Protein AF-A0A920QJA4-F1 (afdb_monomer_lite)

Sequence (76 aa):
MNCVKNMLISAAHHNTKWLDMFTEYPQELTERAEHLLEFVGLYSKRFLISGDLSFGQQKLLEFAMALMNEPKFPSA

Radius of gyration: 12.76 Å; chains: 1; bounding box: 26×38×32 Å

Foldseek 3Di:
DFLLVLLVVLQVVPDDDPVCVPDDPPPVLSVLSLVLCVVLVNNVRRGPDLVPDDPVVVVSSVVSSVVSNPPPDPDD

Secondary structure (DSSP, 8-state):
-BHHHHHHHHHHTTT--GGGGGSPPPHHHHHHHHHHHHHTT-GGGTTSBGGGS-HHHHHHHHHHHHHTT---PPP-

Structure (mmCIF, N/CA/C/O backbone):
data_AF-A0A920QJA4-F1
#
_entry.id   AF-A0A920QJA4-F1
#
loop_
_atom_site.group_PDB
_atom_site.id
_atom_site.type_symbol
_atom_site.label_atom_id
_atom_site.label_alt_id
_atom_site.label_comp_id
_atom_site.label_asym_id
_atom_site.label_entity_id
_atom_site.label_seq_id
_atom_site.pdbx_PDB_ins_code
_atom_site.Cartn_x
_atom_site.Cartn_y
_atom_site.Cartn_z
_atom_site.occupancy
_atom_site.B_iso_or_equiv
_atom_site.auth_seq_id
_atom_site.auth_comp_id
_atom_site.auth_asym_id
_atom_site.auth_atom_id
_atom_site.pdbx_PDB_model_num
ATOM 1 N N . MET A 1 1 ? 6.782 -8.402 7.183 1.00 81.25 1 MET A N 1
ATOM 2 C CA . MET A 1 1 ? 5.488 -7.691 7.081 1.00 81.25 1 MET A CA 1
ATOM 3 C C . MET A 1 1 ? 5.111 -7.571 5.612 1.00 81.25 1 MET A C 1
ATOM 5 O O . MET A 1 1 ? 5.993 -7.259 4.821 1.00 81.25 1 MET A O 1
ATOM 9 N N . ASN A 1 2 ? 3.869 -7.887 5.225 1.00 94.00 2 ASN A N 1
ATOM 10 C CA . ASN A 1 2 ? 3.411 -7.701 3.838 1.00 94.00 2 ASN A CA 1
ATOM 11 C C . ASN A 1 2 ? 2.893 -6.271 3.616 1.00 94.00 2 ASN A C 1
ATOM 13 O O . ASN A 1 2 ? 2.780 -5.505 4.575 1.00 94.00 2 ASN A O 1
ATOM 17 N N . CYS A 1 3 ? 2.610 -5.892 2.372 1.00 95.44 3 CYS A N 1
ATOM 18 C CA . CYS A 1 3 ? 2.230 -4.517 2.040 1.00 95.44 3 CYS A CA 1
ATOM 19 C C . CYS A 1 3 ? 0.968 -4.049 2.791 1.00 95.44 3 CYS A C 1
ATOM 21 O O . CYS A 1 3 ? 1.020 -2.994 3.412 1.00 95.44 3 CYS A O 1
ATOM 23 N N . VAL A 1 4 ? -0.112 -4.845 2.843 1.00 94.25 4 VAL A N 1
ATOM 24 C CA . VAL A 1 4 ? -1.334 -4.484 3.603 1.00 94.25 4 VAL A CA 1
ATOM 25 C C . VAL A 1 4 ? -1.024 -4.239 5.075 1.00 94.25 4 VAL A C 1
ATOM 27 O O . VAL A 1 4 ? -1.400 -3.213 5.633 1.00 94.25 4 VAL A O 1
ATOM 30 N N . LYS A 1 5 ? -0.285 -5.145 5.722 1.00 91.81 5 LYS A N 1
ATOM 31 C CA . LYS A 1 5 ? 0.027 -4.973 7.140 1.00 91.81 5 LYS A CA 1
ATOM 32 C C . LYS A 1 5 ? 0.936 -3.755 7.385 1.00 91.81 5 LYS A C 1
ATOM 34 O O . LYS A 1 5 ? 0.803 -3.122 8.424 1.00 91.81 5 LYS A O 1
ATOM 39 N N . ASN A 1 6 ? 1.843 -3.409 6.459 1.00 92.19 6 ASN A N 1
ATOM 40 C CA . ASN A 1 6 ? 2.638 -2.174 6.564 1.00 92.19 6 ASN A CA 1
ATOM 41 C C . ASN A 1 6 ? 1.723 -0.937 6.568 1.00 92.19 6 ASN A C 1
ATOM 43 O O . ASN A 1 6 ? 1.880 -0.072 7.423 1.00 92.19 6 ASN A O 1
ATOM 47 N N . MET A 1 7 ? 0.728 -0.901 5.678 1.00 93.06 7 MET A N 1
ATOM 48 C CA . MET A 1 7 ? -0.262 0.181 5.602 1.00 93.06 7 MET A CA 1
ATOM 49 C C . MET A 1 7 ? -1.068 0.319 6.902 1.00 93.06 7 MET A C 1
ATOM 51 O O . MET A 1 7 ? -1.237 1.423 7.417 1.00 93.06 7 MET A O 1
ATOM 55 N N . LEU A 1 8 ? -1.527 -0.802 7.464 1.00 90.44 8 LEU A N 1
ATOM 56 C CA . LEU A 1 8 ? -2.314 -0.828 8.702 1.00 90.44 8 LEU A CA 1
ATOM 57 C C . LEU A 1 8 ? -1.509 -0.377 9.930 1.00 90.44 8 LEU A C 1
ATOM 59 O O . LEU A 1 8 ? -2.022 0.375 10.760 1.00 90.44 8 LEU A O 1
ATOM 63 N N . ILE A 1 9 ? -0.233 -0.771 10.031 1.00 86.81 9 ILE A N 1
ATOM 64 C CA . ILE A 1 9 ? 0.658 -0.268 11.089 1.00 86.81 9 ILE A CA 1
ATOM 65 C C . ILE A 1 9 ? 0.848 1.245 10.962 1.00 86.81 9 ILE A C 1
ATOM 67 O O . ILE A 1 9 ? 0.796 1.949 11.970 1.00 86.81 9 ILE A O 1
ATOM 71 N N . SER A 1 10 ? 1.026 1.761 9.743 1.00 84.94 10 SER A N 1
ATOM 72 C CA . SER A 1 10 ? 1.192 3.200 9.526 1.00 84.94 10 SER A CA 1
ATOM 73 C C . SER A 1 10 ? 0.008 4.022 10.017 1.00 84.94 10 SER A C 1
ATOM 75 O O . SER A 1 10 ? 0.250 5.097 10.553 1.00 84.94 10 SER A O 1
ATOM 77 N N . ALA A 1 11 ? -1.219 3.507 9.900 1.00 79.44 11 ALA A N 1
ATOM 78 C CA . ALA A 1 11 ? -2.430 4.165 10.393 1.00 79.44 11 ALA A CA 1
ATOM 79 C C . ALA A 1 11 ? -2.548 4.173 11.932 1.00 79.44 11 ALA A C 1
ATOM 81 O O . ALA A 1 11 ? -3.103 5.103 12.514 1.00 79.44 11 ALA A O 1
ATOM 82 N N . ALA A 1 12 ? -2.022 3.149 12.615 1.00 66.56 12 ALA A N 1
ATOM 83 C CA . ALA A 1 12 ? -2.162 2.992 14.067 1.00 66.56 12 ALA A CA 1
ATOM 84 C C . ALA A 1 12 ? -1.236 3.914 14.889 1.00 66.56 12 ALA A C 1
ATOM 86 O O . ALA A 1 12 ? -1.526 4.217 16.047 1.00 66.56 12 ALA A O 1
ATOM 87 N N . HIS A 1 13 ? -0.137 4.398 14.300 1.00 60.41 13 HIS A N 1
ATOM 88 C CA . HIS A 1 13 ? 0.867 5.216 14.993 1.00 60.41 13 HIS A CA 1
ATOM 89 C C . HIS A 1 13 ? 0.357 6.578 15.500 1.00 60.41 13 HIS A C 1
ATOM 91 O O . HIS A 1 13 ? 1.068 7.236 16.260 1.00 60.41 13 HIS A O 1
ATOM 97 N N . HIS A 1 14 ? -0.857 6.998 15.129 1.00 54.81 14 HIS A N 1
ATOM 98 C CA . HIS A 1 14 ? -1.384 8.314 15.479 1.00 54.81 14 HIS A CA 1
ATOM 99 C C . HIS A 1 14 ? -2.371 8.344 16.661 1.00 54.81 14 HIS A C 1
ATOM 101 O O . HIS A 1 14 ? -2.715 9.457 17.068 1.00 54.81 14 HIS A O 1
ATOM 107 N N . ASN A 1 15 ? -2.840 7.205 17.221 1.00 50.50 15 ASN A N 1
ATOM 108 C CA . ASN A 1 15 ? -3.863 7.293 18.283 1.00 50.50 15 ASN A CA 1
ATOM 109 C C . ASN A 1 15 ? -4.075 6.149 19.310 1.00 50.50 15 ASN A C 1
ATOM 111 O O . ASN A 1 15 ? -5.010 6.287 20.098 1.00 50.50 15 ASN A O 1
ATOM 115 N N . THR A 1 16 ? -3.290 5.061 19.398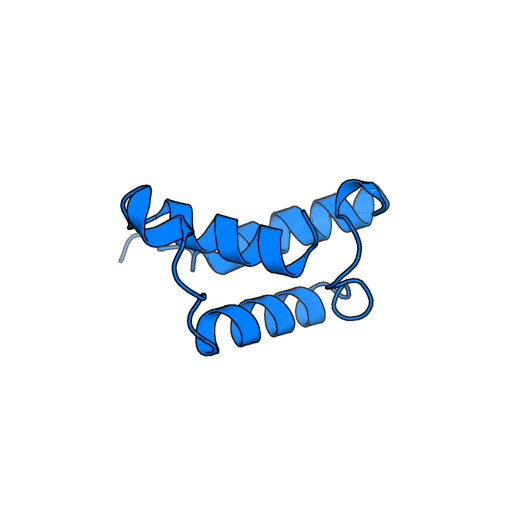 1.00 47.59 16 THR A N 1
ATOM 116 C CA . THR A 1 16 ? -3.679 3.981 20.348 1.00 47.59 16 THR A CA 1
ATOM 117 C C . THR A 1 16 ? -2.553 3.188 21.015 1.00 47.59 16 THR A C 1
ATOM 119 O O . THR A 1 16 ? -1.423 3.101 20.535 1.00 47.59 16 THR A O 1
ATOM 122 N N . LYS A 1 17 ? -2.873 2.670 22.212 1.00 55.50 17 LYS A N 1
ATOM 123 C CA . LYS A 1 17 ? -1.966 1.996 23.151 1.00 55.50 17 LYS A CA 1
ATOM 124 C C . LYS A 1 17 ? -1.495 0.664 22.562 1.00 55.50 17 LYS A C 1
ATOM 126 O O . LYS A 1 17 ? -2.223 -0.000 21.841 1.00 55.50 17 LYS A O 1
ATOM 1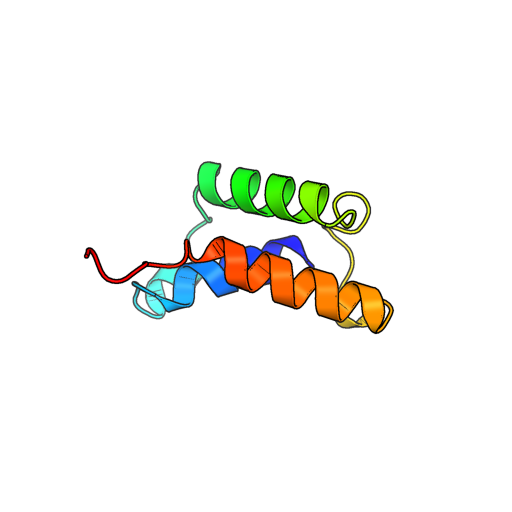31 N N . TRP A 1 18 ? -0.306 0.218 22.966 1.00 52.28 18 TRP A N 1
ATOM 132 C CA . TRP A 1 18 ? 0.319 -1.053 22.556 1.00 52.28 18 TRP A CA 1
ATOM 133 C C . TRP A 1 18 ? -0.587 -2.305 22.687 1.00 52.28 18 TRP A C 1
ATOM 135 O O . TRP A 1 18 ? -0.359 -3.299 22.007 1.00 52.28 18 TRP A O 1
ATOM 145 N N . LEU A 1 19 ? -1.639 -2.244 23.518 1.00 53.50 19 LEU A N 1
ATOM 146 C CA . LEU A 1 19 ? -2.654 -3.293 23.700 1.00 53.50 19 LEU A CA 1
ATOM 147 C C . LEU A 1 19 ? -3.637 -3.436 22.517 1.00 53.50 19 LEU A C 1
ATOM 149 O O . LEU A 1 19 ? -4.126 -4.537 22.288 1.00 53.50 19 LEU A O 1
ATOM 153 N N . ASP A 1 20 ? -3.873 -2.380 21.732 1.00 57.34 20 ASP A N 1
ATOM 154 C CA . ASP A 1 20 ? -4.770 -2.393 20.559 1.00 57.34 20 ASP A CA 1
ATOM 155 C C . ASP A 1 20 ? -4.096 -2.972 19.301 1.00 57.34 20 ASP A C 1
ATOM 157 O O . ASP A 1 20 ? -4.706 -3.087 18.246 1.00 57.34 20 ASP A O 1
ATOM 161 N N . MET A 1 21 ? -2.822 -3.366 19.395 1.00 53.06 21 MET A N 1
ATOM 162 C CA . MET A 1 21 ? -2.095 -4.028 18.304 1.00 53.06 21 MET A CA 1
ATOM 163 C C . MET A 1 21 ? -2.510 -5.503 18.114 1.00 53.06 21 MET A C 1
ATOM 165 O O . MET A 1 21 ? -2.117 -6.120 17.124 1.00 53.06 21 MET A O 1
ATOM 169 N N . PHE A 1 22 ? -3.274 -6.070 19.061 1.00 54.47 22 PHE A N 1
ATOM 170 C CA . PHE A 1 22 ? -3.765 -7.458 19.047 1.00 54.47 22 PHE A CA 1
ATOM 171 C C . PHE A 1 22 ? -5.239 -7.596 18.631 1.00 54.47 22 PHE A C 1
ATOM 173 O O . PHE A 1 22 ? -5.734 -8.721 18.544 1.00 54.47 22 PHE A O 1
ATOM 180 N N . THR A 1 23 ? -5.947 -6.493 18.375 1.00 61.62 23 THR A N 1
ATOM 181 C CA . THR A 1 23 ? -7.308 -6.520 17.829 1.00 61.62 23 THR A CA 1
ATOM 182 C C . THR A 1 23 ? -7.273 -6.565 16.304 1.00 61.62 23 THR A C 1
ATOM 184 O O . THR A 1 23 ? -6.372 -6.036 15.654 1.00 61.62 23 THR A O 1
ATOM 187 N N . GLU A 1 24 ? -8.245 -7.259 15.717 1.00 64.31 24 GLU A N 1
ATOM 188 C CA . GLU A 1 24 ? -8.420 -7.304 14.268 1.00 64.31 24 GLU A CA 1
ATOM 189 C C . GLU A 1 24 ? -8.696 -5.881 13.755 1.00 64.31 24 GLU A C 1
ATOM 191 O O . GLU A 1 24 ? -9.548 -5.173 14.299 1.00 64.31 24 GLU A O 1
ATOM 196 N N . TYR A 1 25 ? -7.931 -5.424 12.757 1.00 68.12 25 TYR A N 1
ATOM 197 C CA . TYR A 1 25 ? -8.113 -4.084 12.200 1.00 68.12 25 TYR A CA 1
ATOM 198 C C . TYR A 1 25 ? -9.530 -3.953 11.618 1.00 68.12 25 TYR A C 1
ATOM 200 O O . TYR A 1 25 ? -9.976 -4.877 10.933 1.00 68.12 25 TYR A O 1
ATOM 208 N N . PRO A 1 26 ? -10.227 -2.817 11.823 1.00 79.88 26 PRO A N 1
ATOM 209 C CA . PRO A 1 26 ? -11.510 -2.559 11.181 1.00 79.88 26 PRO A CA 1
ATOM 210 C C . PRO A 1 26 ? -11.455 -2.846 9.677 1.00 79.88 26 PRO A C 1
ATOM 212 O O . PRO A 1 26 ? -10.497 -2.455 9.002 1.00 79.88 26 PRO A O 1
ATOM 215 N N . GLN A 1 27 ? -12.492 -3.498 9.145 1.00 83.25 27 GLN A N 1
ATOM 216 C CA . GLN A 1 27 ? -12.588 -3.832 7.720 1.00 83.25 27 GLN A CA 1
ATOM 217 C C . GLN A 1 27 ? -12.382 -2.592 6.830 1.00 83.25 27 GLN A C 1
ATOM 219 O O . GLN A 1 27 ? -11.628 -2.651 5.863 1.00 83.25 27 GLN A O 1
ATOM 224 N N . GLU A 1 28 ? -12.930 -1.446 7.235 1.00 85.06 28 GLU A N 1
ATOM 225 C CA . GLU A 1 28 ? -12.778 -0.154 6.554 1.00 85.06 28 GLU A CA 1
ATOM 226 C C . GLU A 1 28 ? -11.306 0.293 6.406 1.00 85.06 28 GLU A C 1
ATOM 228 O O . GLU A 1 28 ? -10.904 0.792 5.355 1.00 85.06 28 GLU A O 1
ATOM 233 N N . LEU A 1 29 ? -10.454 0.063 7.417 1.00 87.06 29 LEU A N 1
ATOM 234 C CA . LEU A 1 29 ? -9.021 0.388 7.323 1.00 87.06 29 LEU A CA 1
ATOM 235 C C . LEU A 1 29 ? -8.292 -0.535 6.346 1.00 87.06 29 LEU A C 1
ATOM 237 O O . LEU A 1 29 ? -7.360 -0.106 5.662 1.00 87.06 29 LEU A O 1
ATOM 241 N N . THR A 1 30 ? -8.711 -1.798 6.284 1.00 91.19 30 THR A N 1
ATOM 242 C CA . THR A 1 30 ? -8.144 -2.779 5.355 1.00 91.19 30 THR A CA 1
ATOM 243 C C . THR A 1 30 ? -8.534 -2.445 3.919 1.00 91.19 30 THR A C 1
ATOM 245 O O . THR A 1 30 ? -7.668 -2.416 3.047 1.00 91.19 30 THR A O 1
ATOM 248 N N . GLU A 1 31 ? -9.799 -2.100 3.681 1.00 93.06 31 GLU A N 1
ATOM 249 C CA . GLU A 1 31 ? -10.292 -1.639 2.378 1.00 93.06 31 GLU A CA 1
ATOM 250 C C . GLU A 1 31 ? -9.567 -0.366 1.923 1.00 93.06 31 GLU A C 1
ATOM 252 O O . GLU A 1 31 ? -9.098 -0.284 0.786 1.00 93.06 31 GLU A O 1
ATOM 257 N N . ARG A 1 32 ? -9.364 0.600 2.829 1.00 92.69 32 ARG A N 1
ATOM 258 C CA . ARG A 1 32 ? -8.573 1.804 2.542 1.00 92.69 32 ARG A CA 1
ATOM 259 C C . ARG A 1 32 ? -7.129 1.474 2.162 1.00 92.69 32 ARG A C 1
ATOM 261 O O . ARG A 1 32 ? -6.601 2.045 1.205 1.00 92.69 32 ARG A O 1
ATOM 268 N N . ALA A 1 33 ? -6.483 0.571 2.900 1.00 94.81 33 ALA A N 1
ATOM 269 C CA . ALA A 1 33 ? -5.124 0.131 2.600 1.00 94.81 33 ALA A CA 1
ATOM 270 C C . ALA A 1 33 ? -5.038 -0.518 1.214 1.00 94.81 33 ALA A C 1
ATOM 272 O O . ALA A 1 33 ? -4.122 -0.216 0.449 1.00 94.81 33 ALA A O 1
ATOM 273 N N . GLU A 1 34 ? -5.999 -1.376 0.874 1.00 96.06 34 GLU A N 1
ATOM 274 C CA . GLU A 1 34 ? -6.083 -2.004 -0.441 1.00 96.06 34 GLU A CA 1
ATOM 275 C C . GLU A 1 34 ? -6.289 -0.979 -1.565 1.00 96.06 34 GLU A C 1
ATOM 277 O O . GLU A 1 34 ? -5.563 -1.028 -2.558 1.00 96.06 34 GLU A O 1
ATOM 282 N N . HIS A 1 35 ? -7.180 -0.003 -1.383 1.00 96.56 35 HIS A N 1
ATOM 283 C CA . HIS A 1 35 ? -7.427 1.057 -2.363 1.00 96.56 35 HIS A CA 1
ATOM 284 C C . HIS A 1 35 ? -6.198 1.957 -2.583 1.00 96.56 35 HIS A C 1
ATOM 286 O O . HIS A 1 35 ? -5.854 2.300 -3.712 1.00 96.56 35 HIS A O 1
ATOM 292 N N . LEU A 1 36 ? -5.470 2.311 -1.519 1.00 96.62 36 LEU A N 1
ATOM 293 C CA . LEU A 1 36 ? -4.225 3.077 -1.651 1.00 96.62 36 LEU A CA 1
ATOM 294 C C . LEU A 1 36 ? -3.117 2.270 -2.336 1.00 96.62 36 LEU A C 1
ATOM 296 O O . LEU A 1 36 ? -2.355 2.829 -3.124 1.00 96.62 36 LEU A O 1
ATOM 300 N N . LEU A 1 37 ? -3.039 0.960 -2.081 1.00 97.69 37 LEU A N 1
ATOM 301 C CA . LEU A 1 37 ? -2.136 0.072 -2.814 1.00 97.69 37 LEU A CA 1
ATOM 302 C C . LEU A 1 37 ? -2.530 -0.041 -4.289 1.00 97.69 37 LEU A C 1
ATOM 304 O O . LEU A 1 37 ? -1.646 -0.128 -5.136 1.00 97.69 37 LEU A O 1
ATOM 308 N N . GLU A 1 38 ? -3.817 -0.024 -4.621 1.00 98.06 38 GLU A N 1
ATOM 309 C CA . GLU A 1 38 ? -4.293 0.049 -6.004 1.00 98.06 38 GLU A CA 1
ATOM 310 C C . GLU A 1 38 ? -3.893 1.362 -6.678 1.00 98.06 38 GLU A C 1
ATOM 312 O O . GLU A 1 38 ? -3.294 1.328 -7.753 1.00 98.06 38 GLU A O 1
ATOM 317 N N . PHE A 1 39 ? -4.099 2.496 -6.005 1.00 97.00 39 PHE A N 1
ATOM 318 C CA . PHE A 1 39 ? -3.725 3.824 -6.494 1.00 97.00 39 PHE A CA 1
ATOM 319 C C . PHE A 1 39 ? -2.241 3.931 -6.881 1.00 97.00 39 PHE A C 1
ATOM 321 O O . PHE A 1 39 ? -1.909 4.521 -7.908 1.00 97.00 39 PHE A O 1
ATOM 328 N N . VAL A 1 40 ? -1.339 3.323 -6.104 1.00 97.00 40 VAL A N 1
ATOM 329 C CA . VAL A 1 40 ? 0.104 3.307 -6.412 1.00 97.00 40 VAL A CA 1
ATOM 330 C C . VAL A 1 40 ? 0.545 2.117 -7.281 1.00 97.00 40 VAL A C 1
ATOM 332 O O . VAL A 1 40 ? 1.740 1.922 -7.501 1.00 97.00 40 VAL A O 1
ATOM 335 N N . GLY A 1 41 ? -0.386 1.292 -7.773 1.00 97.62 41 GLY A N 1
ATOM 336 C CA . GLY A 1 41 ? -0.096 0.158 -8.661 1.00 97.62 41 GLY A CA 1
ATOM 337 C C . GLY A 1 41 ? 0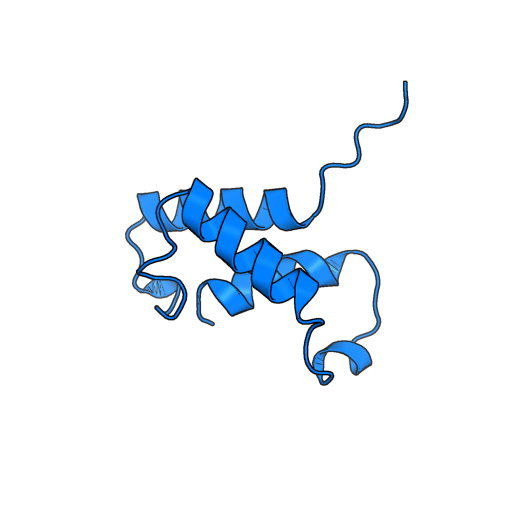.506 -1.080 -7.976 1.00 97.62 41 GLY A C 1
ATOM 338 O O . GLY A 1 41 ? 1.148 -1.910 -8.625 1.00 97.62 41 GLY A O 1
ATOM 339 N N . LEU A 1 42 ? 0.317 -1.229 -6.664 1.00 98.12 42 LEU A N 1
ATOM 340 C CA . LEU A 1 42 ? 0.826 -2.329 -5.835 1.00 98.12 42 LEU A CA 1
ATOM 341 C C . LEU A 1 42 ? -0.246 -3.338 -5.384 1.00 98.12 42 LEU A C 1
ATOM 343 O O . LEU A 1 42 ? 0.102 -4.309 -4.713 1.00 98.12 42 LEU A O 1
ATOM 347 N N . TYR A 1 43 ? -1.518 -3.188 -5.773 1.00 97.81 43 TYR A N 1
ATOM 348 C CA . TYR A 1 43 ? -2.609 -4.085 -5.344 1.00 97.81 43 TYR A CA 1
ATOM 349 C C . T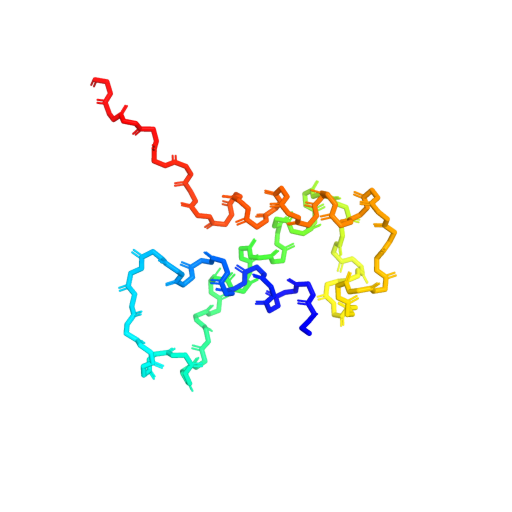YR A 1 43 ? -2.336 -5.577 -5.606 1.00 97.81 43 TYR A C 1
ATOM 351 O O . TYR A 1 43 ? -2.567 -6.434 -4.749 1.00 97.81 43 TYR A O 1
ATOM 359 N N . SER A 1 44 ? -1.772 -5.912 -6.769 1.00 97.38 44 SER A N 1
ATOM 360 C CA . SER A 1 44 ? -1.399 -7.296 -7.111 1.00 97.38 44 SER A CA 1
ATOM 361 C C . SER A 1 44 ? -0.298 -7.872 -6.211 1.00 97.38 44 SER A C 1
ATOM 363 O O . SER A 1 44 ? -0.154 -9.087 -6.115 1.00 97.38 44 SER A O 1
ATOM 365 N N . LYS A 1 45 ? 0.455 -7.012 -5.516 1.00 97.12 45 LYS A N 1
ATOM 366 C CA . LYS A 1 45 ? 1.531 -7.357 -4.576 1.00 97.12 45 LYS A CA 1
ATOM 367 C C . LYS A 1 45 ? 1.139 -7.120 -3.116 1.00 97.12 45 LYS A C 1
ATOM 369 O O . LYS A 1 45 ? 1.998 -7.177 -2.242 1.00 97.12 45 LYS A O 1
ATOM 374 N N . ARG A 1 46 ? -0.141 -6.884 -2.812 1.00 97.12 46 ARG A N 1
ATOM 375 C CA . ARG A 1 46 ? -0.597 -6.495 -1.465 1.00 97.12 46 ARG A CA 1
ATOM 376 C C . ARG A 1 46 ? -0.232 -7.502 -0.360 1.00 97.12 46 ARG A C 1
ATOM 378 O O . ARG A 1 46 ? 0.024 -7.114 0.780 1.00 97.12 46 ARG A O 1
ATOM 385 N N . PHE A 1 47 ? -0.099 -8.781 -0.717 1.00 96.69 47 PHE A N 1
ATOM 386 C CA . PHE A 1 47 ? 0.333 -9.851 0.189 1.00 96.69 47 PHE A CA 1
ATOM 387 C C . PHE A 1 47 ? 1.823 -10.212 0.092 1.00 96.69 47 PHE A C 1
ATOM 389 O O . PHE A 1 47 ? 2.292 -11.022 0.890 1.00 96.69 47 PHE A O 1
ATOM 396 N N . LEU A 1 48 ? 2.573 -9.591 -0.823 1.00 97.00 48 LEU A N 1
ATOM 397 C CA . LEU A 1 48 ? 4.019 -9.765 -0.938 1.00 97.00 48 LEU A CA 1
ATOM 398 C C . LEU A 1 48 ? 4.724 -9.140 0.272 1.00 97.00 48 LEU A C 1
ATOM 400 O O . LEU A 1 48 ? 4.298 -8.098 0.786 1.00 97.00 48 LEU A O 1
ATOM 404 N N . ILE A 1 49 ? 5.808 -9.772 0.719 1.00 96.56 49 ILE A N 1
ATOM 405 C CA . ILE A 1 49 ? 6.687 -9.219 1.748 1.00 96.56 49 ILE A CA 1
ATOM 406 C C . ILE A 1 49 ? 7.344 -7.949 1.200 1.00 96.56 49 ILE A C 1
ATOM 408 O O . ILE A 1 49 ? 7.894 -7.949 0.104 1.00 96.56 49 ILE A O 1
ATOM 412 N N . SER A 1 50 ? 7.292 -6.850 1.958 1.00 91.75 50 SER A N 1
ATOM 413 C CA . SER A 1 50 ? 7.756 -5.541 1.472 1.00 91.75 50 SER A CA 1
ATOM 414 C C . SER A 1 50 ? 9.248 -5.504 1.116 1.00 91.75 50 SER A C 1
ATOM 416 O O . SER A 1 50 ? 9.646 -4.702 0.277 1.00 91.75 50 SER A O 1
ATOM 418 N N . GLY A 1 51 ? 10.061 -6.387 1.707 1.00 93.44 51 GLY A N 1
ATOM 419 C CA . GLY A 1 51 ? 11.482 -6.547 1.375 1.00 93.44 51 GLY A CA 1
ATOM 420 C C . GLY A 1 51 ? 11.749 -7.115 -0.025 1.00 93.44 51 GLY A C 1
ATOM 421 O O . GLY A 1 51 ? 12.825 -6.881 -0.561 1.00 93.44 51 GLY A O 1
ATOM 422 N N . ASP A 1 52 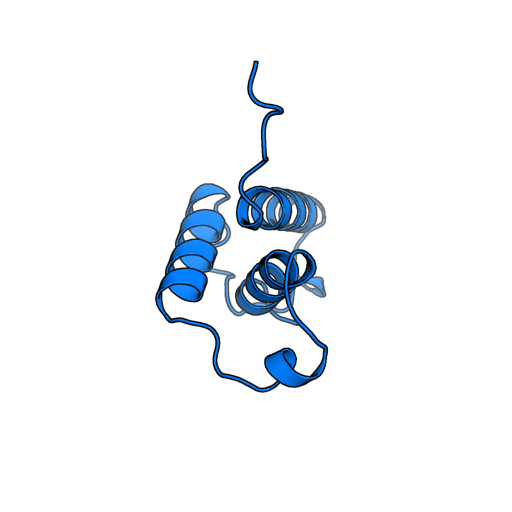? 10.766 -7.784 -0.635 1.00 96.81 52 ASP A N 1
ATOM 423 C CA . ASP A 1 52 ? 10.884 -8.371 -1.980 1.00 96.81 52 ASP A CA 1
ATOM 424 C C . ASP A 1 52 ? 10.474 -7.385 -3.090 1.00 96.81 52 ASP A C 1
ATOM 426 O O . ASP A 1 52 ? 10.562 -7.688 -4.281 1.00 96.81 52 ASP A O 1
ATOM 430 N N . LEU A 1 53 ? 9.994 -6.194 -2.716 1.00 97.12 53 LEU A N 1
ATOM 431 C CA . LEU A 1 53 ? 9.691 -5.122 -3.658 1.00 97.12 53 LEU A CA 1
ATOM 432 C C . LEU A 1 53 ? 10.980 -4.532 -4.232 1.00 97.12 53 LEU A C 1
ATOM 434 O O . LEU A 1 53 ? 11.977 -4.369 -3.525 1.00 97.12 53 LEU A O 1
ATOM 438 N N . SER A 1 54 ? 10.938 -4.111 -5.498 1.00 97.88 54 SER A N 1
ATOM 439 C CA . SER A 1 54 ? 12.019 -3.298 -6.059 1.00 97.88 54 SER A CA 1
ATOM 440 C C . SER A 1 54 ? 12.121 -1.955 -5.329 1.00 97.88 54 SER A C 1
ATOM 442 O O . SER A 1 54 ? 11.140 -1.474 -4.766 1.00 97.88 54 SER A O 1
ATOM 444 N N . PHE A 1 55 ? 13.279 -1.294 -5.384 1.00 96.75 55 PHE A N 1
ATOM 445 C CA . PHE A 1 55 ? 13.470 -0.001 -4.713 1.00 96.75 55 PHE A CA 1
ATOM 446 C C . PHE A 1 55 ? 12.392 1.040 -5.079 1.00 96.75 55 PHE A C 1
ATOM 448 O O . PHE A 1 55 ? 11.848 1.710 -4.205 1.00 96.75 55 PHE A O 1
ATOM 455 N N . GLY A 1 56 ? 12.011 1.131 -6.360 1.00 97.81 56 GLY A N 1
ATOM 456 C CA . GLY A 1 56 ? 10.931 2.025 -6.794 1.00 97.81 56 GLY A CA 1
ATOM 457 C C . GLY A 1 56 ? 9.572 1.658 -6.187 1.00 97.81 56 GLY A C 1
ATOM 458 O O . GLY A 1 56 ? 8.828 2.531 -5.752 1.00 97.81 56 GLY A O 1
ATOM 459 N N . GLN A 1 57 ? 9.267 0.365 -6.082 1.00 98.06 57 GLN A N 1
ATOM 460 C CA . GLN A 1 57 ? 8.043 -0.115 -5.438 1.00 98.06 57 GLN A CA 1
ATOM 461 C C . GLN A 1 57 ? 8.056 0.115 -3.921 1.00 98.06 57 GLN A C 1
ATOM 463 O O . GLN A 1 57 ? 7.013 0.424 -3.354 1.00 98.06 57 GLN A O 1
ATOM 468 N N . GLN A 1 58 ? 9.218 0.029 -3.268 1.00 97.81 58 GLN A N 1
ATOM 469 C CA . GLN A 1 58 ? 9.364 0.392 -1.856 1.00 97.81 58 GLN A CA 1
ATOM 470 C C . GLN A 1 58 ? 9.044 1.876 -1.636 1.00 97.81 58 GLN A C 1
ATOM 472 O O . GLN A 1 58 ? 8.305 2.202 -0.712 1.00 97.81 58 GLN A O 1
ATOM 477 N N . LYS A 1 59 ? 9.493 2.772 -2.528 1.00 97.19 59 LYS A N 1
ATOM 478 C CA . LYS A 1 59 ? 9.134 4.202 -2.469 1.00 97.19 59 LYS A CA 1
ATOM 479 C C . LYS A 1 59 ? 7.649 4.469 -2.692 1.00 97.19 59 LYS A C 1
ATOM 481 O O . LYS A 1 59 ? 7.080 5.321 -2.015 1.00 97.19 59 LYS A O 1
ATOM 486 N N . LEU A 1 60 ? 7.004 3.714 -3.577 1.00 97.81 60 LEU A N 1
ATOM 487 C CA . LEU A 1 60 ? 5.550 3.778 -3.752 1.00 97.81 60 LEU A CA 1
ATOM 488 C C . LEU A 1 60 ? 4.793 3.278 -2.513 1.00 97.81 60 LEU A C 1
ATOM 490 O O . LEU A 1 60 ? 3.795 3.883 -2.130 1.00 97.81 60 LEU A O 1
ATOM 494 N N . LEU A 1 61 ? 5.280 2.218 -1.860 1.00 96.81 61 LEU A N 1
ATOM 495 C CA . LEU A 1 61 ? 4.710 1.724 -0.607 1.00 96.81 61 LEU A CA 1
ATOM 496 C C . LEU A 1 61 ? 4.869 2.750 0.526 1.00 96.81 61 LEU A C 1
ATOM 498 O O . LEU A 1 61 ? 3.890 3.033 1.207 1.00 96.81 61 LEU A O 1
ATOM 502 N N . GLU A 1 62 ? 6.053 3.349 0.697 1.00 94.56 62 GLU A N 1
ATOM 503 C CA . GLU A 1 62 ? 6.287 4.433 1.669 1.00 94.56 62 GLU A CA 1
ATOM 504 C C . GLU A 1 62 ? 5.334 5.618 1.435 1.00 94.56 62 GLU A C 1
ATOM 506 O O . GLU A 1 62 ? 4.759 6.161 2.380 1.00 94.56 62 GLU A O 1
ATOM 511 N N . PHE A 1 63 ? 5.121 5.997 0.171 1.00 94.88 63 PHE A N 1
ATOM 512 C CA . PHE A 1 63 ? 4.178 7.052 -0.196 1.00 94.88 63 PHE A CA 1
ATOM 513 C C . PHE A 1 63 ? 2.729 6.681 0.158 1.00 94.88 63 PHE A C 1
ATOM 515 O O . PHE A 1 63 ? 2.032 7.469 0.796 1.00 94.88 63 PHE A O 1
ATOM 522 N N . ALA A 1 64 ? 2.285 5.467 -0.177 1.00 94.69 64 ALA A N 1
ATOM 523 C CA . ALA A 1 64 ? 0.954 4.980 0.186 1.00 94.69 64 ALA A CA 1
ATOM 524 C C . ALA A 1 64 ? 0.760 4.921 1.716 1.00 94.69 64 ALA A C 1
ATOM 526 O O . ALA A 1 64 ? -0.284 5.328 2.226 1.00 94.69 64 ALA A O 1
ATOM 527 N N . MET A 1 65 ? 1.787 4.495 2.458 1.00 93.12 65 MET A N 1
ATOM 528 C CA . MET A 1 65 ? 1.803 4.479 3.925 1.00 93.12 65 MET A CA 1
ATOM 529 C C . MET A 1 65 ? 1.659 5.885 4.524 1.00 93.12 65 MET A C 1
ATOM 531 O O . MET A 1 65 ? 0.994 6.046 5.545 1.00 93.12 65 MET A O 1
ATOM 535 N N . ALA A 1 66 ? 2.221 6.919 3.892 1.00 91.06 66 ALA A N 1
ATOM 536 C CA . ALA A 1 66 ? 2.009 8.305 4.313 1.00 91.06 66 ALA A CA 1
ATOM 537 C C . ALA A 1 66 ? 0.559 8.777 4.072 1.00 91.06 66 ALA A C 1
ATOM 539 O O . ALA A 1 66 ? 0.001 9.489 4.906 1.00 91.06 66 ALA A O 1
ATOM 540 N N . LEU A 1 67 ? -0.082 8.339 2.980 1.00 90.50 67 LEU A N 1
ATOM 541 C CA . LEU A 1 67 ? -1.484 8.663 2.661 1.00 90.50 67 LEU A CA 1
ATOM 542 C C . LEU A 1 67 ? -2.506 7.948 3.563 1.00 90.50 67 LEU A C 1
ATOM 544 O O . LEU A 1 67 ? -3.629 8.437 3.734 1.00 90.50 67 LEU A O 1
ATOM 548 N N . MET A 1 68 ? -2.129 6.817 4.173 1.00 87.81 68 MET A N 1
ATOM 549 C CA . MET A 1 68 ? -2.962 6.143 5.181 1.00 87.81 68 MET A CA 1
ATOM 550 C C . MET A 1 68 ? -3.304 7.060 6.357 1.00 87.81 68 MET A C 1
ATOM 552 O O . MET A 1 68 ? -4.369 6.907 6.943 1.00 87.81 68 MET A O 1
ATOM 556 N N . ASN A 1 69 ? -2.434 8.022 6.671 1.00 73.81 69 ASN A N 1
ATOM 557 C CA . ASN A 1 69 ? -2.552 8.878 7.846 1.00 73.81 69 ASN A CA 1
ATOM 558 C C . ASN A 1 69 ? -3.385 10.150 7.652 1.00 73.81 69 ASN A C 1
ATOM 560 O O . ASN A 1 69 ? -3.356 10.969 8.561 1.00 73.81 69 ASN A O 1
ATOM 564 N N . GLU A 1 70 ? -4.090 10.316 6.519 1.00 67.06 70 GLU A N 1
ATOM 565 C CA . GLU A 1 70 ? -4.835 11.536 6.135 1.00 67.06 70 GLU A CA 1
ATOM 566 C C . GLU A 1 70 ? -4.090 12.820 6.527 1.00 67.06 70 GLU A C 1
ATOM 568 O O . GLU A 1 70 ? -4.258 13.292 7.652 1.00 67.06 70 GLU A O 1
ATOM 573 N N . PRO A 1 71 ? -3.255 13.411 5.649 1.00 56.62 71 PRO A N 1
ATOM 574 C CA . PRO A 1 71 ? -2.461 14.573 6.027 1.00 56.62 71 PRO A CA 1
ATOM 575 C C . PRO A 1 71 ? -3.369 15.652 6.625 1.00 56.62 71 PRO A C 1
ATOM 577 O O . PRO A 1 71 ? -4.179 16.261 5.926 1.00 56.62 71 PRO A O 1
ATOM 580 N N . LYS A 1 72 ? -3.244 15.874 7.941 1.00 50.12 72 LYS A N 1
ATOM 581 C CA . LYS A 1 72 ? -3.895 16.992 8.613 1.00 50.12 72 LYS A CA 1
ATOM 582 C C . LYS A 1 72 ? -3.219 18.247 8.090 1.00 50.12 72 LYS A C 1
ATOM 584 O O . LYS A 1 72 ? -2.151 18.625 8.566 1.00 50.12 72 LYS A O 1
ATOM 589 N N . PHE A 1 73 ? -3.819 18.879 7.089 1.00 54.25 73 PHE A N 1
ATOM 590 C CA . PHE A 1 73 ? -3.504 20.269 6.811 1.00 54.25 73 PHE A CA 1
ATOM 591 C C . PHE A 1 73 ? -3.847 21.056 8.082 1.00 54.25 73 PHE A C 1
ATOM 593 O O . PHE A 1 73 ? -4.936 20.846 8.628 1.00 54.25 73 PHE A O 1
ATOM 600 N N . PRO A 1 74 ? -2.946 21.909 8.605 1.00 50.44 74 PRO A N 1
ATOM 601 C CA . PRO A 1 74 ? -3.354 22.859 9.622 1.00 50.44 74 PRO A CA 1
ATOM 602 C C . PRO A 1 74 ? -4.524 23.637 9.022 1.00 50.44 74 PRO A C 1
ATOM 604 O O . PRO A 1 74 ? -4.389 24.210 7.942 1.00 50.44 74 PRO A O 1
ATOM 607 N N . SER A 1 75 ? -5.687 23.552 9.666 1.00 46.59 75 SER A N 1
ATOM 608 C CA . SER A 1 75 ? -6.858 24.344 9.306 1.00 46.59 75 SER A CA 1
ATOM 609 C C . SER A 1 75 ? -6.418 25.802 9.193 1.00 46.59 75 SER A C 1
ATOM 611 O O . SER A 1 75 ? -5.898 26.343 10.172 1.00 46.59 75 S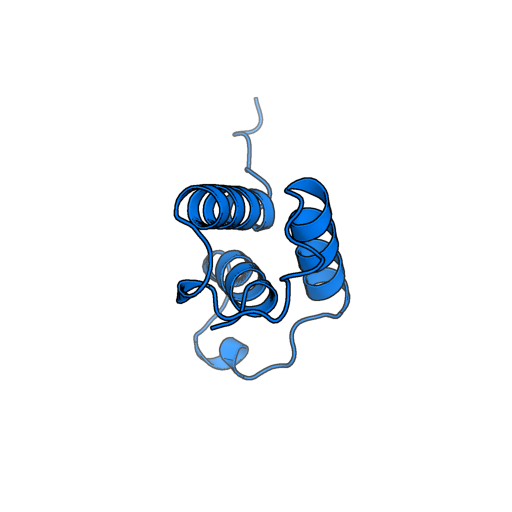ER A O 1
ATOM 613 N N . ALA A 1 76 ? -6.545 26.366 7.991 1.00 43.41 76 ALA A N 1
ATOM 614 C CA . ALA A 1 76 ? -6.291 27.777 7.722 1.00 43.41 76 ALA A CA 1
ATOM 615 C C . ALA A 1 76 ? -7.269 28.672 8.493 1.00 43.41 76 ALA A C 1
ATOM 617 O O . ALA A 1 76 ? -8.426 28.232 8.696 1.00 43.41 76 ALA A O 1
#

pLDDT: mean 82.81, std 17.79, range [43.41, 98.12]